Protein AF-A0A8H5G7F9-F1 (afdb_monomer_lite)

Radius of gyration: 15.49 Å; chains: 1; bounding box: 36×40×37 Å

Structure (mmCIF, N/CA/C/O backbone):
data_AF-A0A8H5G7F9-F1
#
_entry.id   AF-A0A8H5G7F9-F1
#
loop_
_atom_site.group_PDB
_atom_site.id
_atom_site.type_symbol
_atom_site.label_atom_id
_atom_site.label_alt_id
_atom_site.label_comp_id
_atom_site.label_asym_id
_atom_site.label_entity_id
_atom_site.label_seq_id
_atom_site.pdbx_PDB_ins_code
_atom_site.Cartn_x
_atom_site.Cartn_y
_atom_site.Cartn_z
_atom_site.occupancy
_atom_site.B_iso_or_equiv
_atom_site.auth_seq_id
_atom_site.auth_comp_id
_atom_site.auth_asym_id
_atom_site.auth_atom_id
_atom_site.pdbx_PDB_model_num
ATOM 1 N N . MET A 1 1 ? -5.378 -5.969 -14.565 1.00 44.44 1 MET A N 1
ATOM 2 C CA . MET A 1 1 ? -5.225 -4.541 -14.909 1.00 44.44 1 MET A CA 1
ATOM 3 C C . MET A 1 1 ? -6.393 -3.825 -14.264 1.00 44.44 1 MET A C 1
ATOM 5 O O . MET A 1 1 ? -7.522 -4.264 -14.457 1.00 44.44 1 MET A O 1
ATOM 9 N N . ILE A 1 2 ? -6.127 -2.866 -13.386 1.00 44.19 2 ILE A N 1
ATOM 10 C CA . ILE A 1 2 ? -7.150 -2.043 -12.741 1.00 44.19 2 ILE A CA 1
ATOM 11 C C . ILE A 1 2 ? -6.928 -0.646 -13.282 1.00 44.19 2 ILE A C 1
ATOM 13 O O . ILE A 1 2 ? -5.833 -0.118 -13.145 1.00 44.19 2 ILE A O 1
ATOM 17 N N . LEU A 1 3 ? -7.943 -0.088 -13.929 1.00 32.22 3 LEU A N 1
ATOM 18 C CA . LEU A 1 3 ? -7.871 1.272 -14.441 1.00 32.22 3 LEU A CA 1
ATOM 19 C C . LEU A 1 3 ? -8.458 2.201 -13.372 1.00 32.22 3 LEU A C 1
ATOM 21 O O . LEU A 1 3 ? -9.587 1.945 -12.931 1.00 32.22 3 LEU A O 1
ATOM 25 N N . PRO A 1 4 ? -7.736 3.239 -12.918 1.00 37.16 4 PRO A N 1
ATOM 26 C CA . PRO A 1 4 ? -8.347 4.275 -12.101 1.00 37.16 4 PRO A CA 1
ATOM 27 C C . PRO A 1 4 ? -9.357 5.028 -12.973 1.00 37.16 4 PRO A C 1
ATOM 29 O O . PRO A 1 4 ? -9.014 5.508 -14.046 1.00 37.16 4 PRO A O 1
ATOM 32 N N . VAL A 1 5 ? -10.624 5.096 -12.549 1.00 34.34 5 VAL A N 1
ATOM 33 C CA . VAL A 1 5 ? -11.661 5.737 -13.374 1.00 34.34 5 VAL A CA 1
ATOM 34 C C . VAL A 1 5 ? -11.536 7.260 -13.331 1.00 34.34 5 VAL A C 1
ATOM 36 O O . VAL A 1 5 ? -11.739 7.872 -14.362 1.00 34.34 5 VAL A O 1
ATOM 39 N N . TYR A 1 6 ? -11.123 7.863 -12.211 1.00 34.78 6 TYR A N 1
ATOM 40 C CA . TYR A 1 6 ? -10.629 9.247 -12.122 1.00 34.78 6 TYR A CA 1
ATOM 41 C C . TYR A 1 6 ? -9.841 9.388 -10.808 1.00 34.78 6 TYR A C 1
ATOM 43 O O . TYR A 1 6 ? -10.414 9.212 -9.730 1.00 34.78 6 TYR A O 1
ATOM 51 N N . SER A 1 7 ? -8.538 9.668 -10.868 1.00 38.75 7 SER A N 1
ATOM 52 C CA . SER A 1 7 ? -7.702 9.934 -9.689 1.00 38.75 7 SER A CA 1
ATOM 53 C C . SER A 1 7 ? -7.900 11.376 -9.216 1.00 38.75 7 SER A C 1
ATOM 55 O O . SER A 1 7 ? -7.481 12.309 -9.898 1.00 38.75 7 SER A O 1
ATOM 57 N N . TRP A 1 8 ? -8.523 11.564 -8.051 1.00 43.47 8 TRP A N 1
ATOM 58 C CA . TRP A 1 8 ? -8.637 12.868 -7.395 1.00 43.47 8 TRP A CA 1
ATOM 59 C C . TRP A 1 8 ? -7.799 12.883 -6.120 1.00 43.47 8 TRP A C 1
ATOM 61 O O . TRP A 1 8 ? -7.797 11.919 -5.357 1.00 43.47 8 TRP A O 1
ATOM 71 N N . HIS A 1 9 ? -7.082 13.985 -5.918 1.00 43.00 9 HIS A N 1
ATOM 72 C CA . HIS A 1 9 ? -6.374 14.279 -4.681 1.00 43.00 9 HIS A CA 1
ATOM 73 C C . HIS A 1 9 ? -7.387 14.544 -3.561 1.00 43.00 9 HIS A C 1
ATOM 75 O O . HIS A 1 9 ? -8.369 15.256 -3.784 1.00 43.00 9 HIS A O 1
ATOM 81 N N . ASP A 1 10 ? -7.128 14.049 -2.350 1.00 43.62 10 ASP A N 1
ATOM 82 C CA . ASP A 1 10 ? -7.686 14.713 -1.174 1.00 43.62 10 ASP A CA 1
ATOM 83 C C . ASP A 1 10 ? -7.018 16.095 -1.010 1.00 43.62 10 ASP A C 1
ATOM 85 O O . ASP A 1 10 ? -5.967 16.385 -1.588 1.00 43.62 10 ASP A O 1
ATOM 89 N N . GLU A 1 11 ? -7.599 16.965 -0.189 1.00 36.94 11 GLU A N 1
ATOM 90 C CA . GLU A 1 11 ? -7.030 18.268 0.200 1.00 36.94 11 GLU A CA 1
ATOM 91 C C . GLU A 1 11 ? -5.613 18.179 0.824 1.00 36.94 11 GLU A C 1
ATOM 93 O O . GLU A 1 11 ? -4.958 19.190 1.076 1.00 36.94 11 GLU A O 1
ATOM 98 N N . ASN A 1 12 ?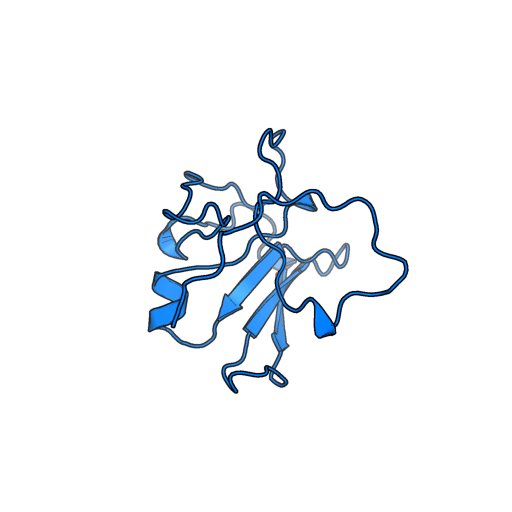 -5.103 16.960 1.037 1.00 39.16 12 ASN A N 1
ATOM 99 C CA . ASN A 1 12 ? -3.798 16.642 1.600 1.00 39.16 12 ASN A CA 1
ATOM 100 C C . ASN A 1 12 ? -2.839 15.950 0.611 1.00 39.16 12 ASN A C 1
ATOM 102 O O . ASN A 1 12 ? -1.713 15.636 1.005 1.00 39.16 12 ASN A O 1
ATOM 106 N N . GLY A 1 13 ? -3.249 15.751 -0.645 1.00 44.00 13 GLY A N 1
ATOM 107 C CA . GLY A 1 13 ? -2.466 15.177 -1.732 1.00 44.00 13 GLY A CA 1
ATOM 108 C C . GLY A 1 13 ? -2.228 13.656 -1.692 1.00 44.00 13 GLY A C 1
ATOM 109 O O . GLY A 1 13 ? -1.410 13.171 -2.475 1.00 44.00 13 GLY A O 1
ATOM 110 N N . GLY A 1 14 ? -2.900 12.879 -0.843 1.00 48.44 14 GLY A N 1
ATOM 111 C CA . GLY A 1 14 ? -2.810 11.414 -0.886 1.00 48.44 14 GLY A CA 1
ATOM 112 C C . GLY A 1 14 ? -3.487 10.824 -2.132 1.00 48.44 14 GLY A C 1
ATOM 113 O O . GLY A 1 14 ? -4.525 11.329 -2.559 1.00 48.44 14 GLY A O 1
ATOM 114 N N . LEU A 1 15 ? -2.943 9.736 -2.709 1.00 57.25 15 LEU A N 1
ATOM 115 C CA . LEU A 1 15 ? -3.735 8.888 -3.615 1.00 57.25 15 LEU A CA 1
ATOM 116 C C . LEU A 1 15 ? -4.660 8.008 -2.792 1.00 57.25 15 LEU A C 1
ATOM 118 O O . LEU A 1 15 ? -4.327 6.894 -2.391 1.00 57.25 15 LEU A O 1
ATOM 122 N N . THR A 1 16 ? -5.831 8.558 -2.538 1.00 57.25 16 THR A N 1
ATOM 123 C CA . THR A 1 16 ? -6.950 7.876 -1.916 1.00 57.25 16 THR A CA 1
ATOM 124 C C . THR A 1 16 ? -8.123 8.005 -2.864 1.00 57.25 16 THR A C 1
ATOM 126 O O . THR A 1 16 ? -8.554 9.114 -3.162 1.00 57.25 16 THR A O 1
ATOM 129 N N . CYS A 1 17 ? -8.637 6.887 -3.356 1.00 66.94 17 CYS A N 1
ATOM 130 C CA . CYS A 1 17 ? -9.887 6.861 -4.107 1.00 66.94 17 CYS A CA 1
ATOM 131 C C . CYS A 1 17 ? -10.919 6.041 -3.337 1.00 66.94 17 CYS A C 1
ATOM 133 O O . CYS A 1 17 ? -10.570 5.214 -2.502 1.00 66.94 17 CYS A O 1
ATOM 135 N N . SER A 1 18 ? -12.201 6.293 -3.559 1.00 72.81 18 SER A N 1
ATOM 136 C CA . SER A 1 18 ? -13.261 5.487 -2.951 1.00 72.81 18 SER A CA 1
ATOM 137 C C . SER A 1 18 ? -13.403 4.146 -3.675 1.00 72.81 18 SER A C 1
ATOM 139 O O . SER A 1 18 ? -13.079 4.034 -4.862 1.00 72.81 18 SER A O 1
ATOM 141 N N . ALA A 1 19 ? -13.930 3.124 -2.992 1.00 73.12 19 ALA A N 1
ATOM 142 C CA . ALA A 1 19 ? -14.176 1.811 -3.601 1.00 73.12 19 ALA A CA 1
ATOM 143 C C . ALA A 1 19 ? -15.058 1.896 -4.865 1.00 73.12 19 ALA A C 1
ATOM 145 O O . ALA A 1 19 ? -14.914 1.094 -5.783 1.00 73.12 19 ALA A O 1
ATOM 146 N N . GLN A 1 20 ? -15.931 2.903 -4.950 1.00 77.38 20 GLN A N 1
ATOM 147 C CA . GLN A 1 20 ? -16.807 3.152 -6.094 1.00 77.38 20 GLN A CA 1
ATOM 148 C C . GLN A 1 20 ? -16.051 3.628 -7.349 1.00 77.38 20 GLN A C 1
ATOM 150 O O . GLN A 1 20 ? -16.584 3.535 -8.452 1.00 77.38 20 GLN A O 1
ATOM 155 N N . GLN A 1 21 ? -14.820 4.125 -7.205 1.00 79.00 21 GLN A N 1
ATOM 156 C CA . GLN A 1 21 ? -13.997 4.645 -8.306 1.00 79.00 21 GLN A CA 1
ATOM 157 C C . GLN A 1 21 ? -13.029 3.606 -8.888 1.00 79.00 21 GLN A C 1
ATOM 159 O O . G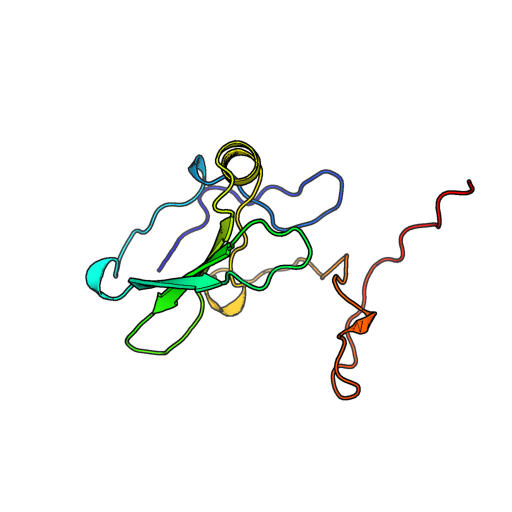LN A 1 21 ? -12.275 3.918 -9.814 1.00 79.00 21 GLN A O 1
ATOM 164 N N . ILE A 1 22 ? -13.040 2.377 -8.366 1.00 81.88 22 ILE A N 1
ATOM 165 C CA . ILE A 1 22 ? -12.210 1.275 -8.848 1.00 81.88 22 ILE A CA 1
ATOM 166 C C . ILE A 1 22 ? -13.076 0.142 -9.375 1.00 81.88 22 ILE A C 1
ATOM 168 O O . ILE A 1 22 ? -14.063 -0.268 -8.771 1.00 81.88 22 ILE A O 1
ATOM 172 N N . ARG A 1 23 ? -12.640 -0.426 -10.500 1.00 86.88 23 ARG A N 1
ATOM 173 C CA . ARG A 1 23 ? -13.197 -1.658 -11.045 1.00 86.88 23 ARG A CA 1
ATOM 174 C C . ARG A 1 23 ? -12.088 -2.554 -11.574 1.00 86.88 23 ARG A C 1
ATOM 176 O O . ARG A 1 23 ? -11.251 -2.125 -12.367 1.00 86.88 23 ARG A O 1
ATOM 183 N N . VAL A 1 24 ? -12.132 -3.830 -11.203 1.00 87.31 24 VAL A N 1
ATOM 184 C CA . VAL A 1 24 ? -11.296 -4.855 -11.832 1.00 87.31 24 VAL A CA 1
ATOM 185 C C . VAL A 1 24 ? -11.823 -5.106 -13.242 1.00 87.31 24 VAL A C 1
ATOM 187 O O . VAL A 1 24 ? -12.937 -5.594 -13.410 1.00 87.31 24 VAL A O 1
ATOM 190 N N . VAL A 1 25 ? -11.041 -4.756 -14.267 1.00 90.88 25 VAL A N 1
ATOM 191 C CA . VAL A 1 25 ? -11.444 -4.977 -15.670 1.00 90.88 25 VAL A CA 1
ATOM 192 C C . VAL A 1 25 ? -11.019 -6.346 -16.199 1.00 90.88 25 VAL A C 1
ATOM 194 O O . VAL A 1 25 ? -11.703 -6.899 -17.055 1.00 90.88 25 VAL A O 1
ATOM 197 N N . LYS A 1 26 ? -9.908 -6.910 -15.701 1.00 90.38 26 LYS A N 1
ATOM 198 C CA . LYS A 1 26 ? -9.390 -8.237 -16.087 1.00 90.38 26 LYS A CA 1
ATOM 199 C C . LYS A 1 26 ? -8.576 -8.876 -14.960 1.00 90.38 26 LYS A C 1
ATOM 201 O O . LYS A 1 26 ? -7.900 -8.161 -14.216 1.00 90.38 26 LYS A O 1
ATOM 206 N N . GLY A 1 27 ? -8.560 -10.212 -14.926 1.00 91.56 27 GLY A N 1
ATOM 207 C CA . GLY A 1 27 ? -7.716 -11.011 -14.026 1.00 91.56 27 GLY A CA 1
ATOM 208 C C . GLY A 1 27 ? -8.290 -11.214 -12.623 1.00 91.56 27 GLY A C 1
ATOM 209 O O . GLY A 1 27 ? -7.529 -11.457 -11.690 1.00 91.56 27 GLY A O 1
ATOM 210 N N . GLN A 1 28 ? -9.614 -11.104 -12.463 1.00 93.75 28 GLN A N 1
ATOM 211 C CA . GLN A 1 28 ? -10.298 -11.343 -11.187 1.00 93.75 28 GLN A CA 1
ATOM 212 C C . GLN A 1 28 ? -10.008 -12.749 -10.637 1.00 93.75 28 GLN A C 1
ATOM 214 O O . GLN A 1 28 ? -9.821 -12.916 -9.438 1.00 93.75 28 GLN A O 1
ATOM 219 N N . ASP A 1 29 ? -9.910 -13.746 -11.516 1.00 95.62 29 ASP A N 1
ATOM 220 C CA . ASP A 1 29 ? -9.580 -15.140 -11.197 1.00 95.62 29 ASP A CA 1
ATOM 221 C C . ASP A 1 29 ? -8.151 -15.321 -10.657 1.00 95.62 29 ASP A C 1
ATOM 223 O O . ASP A 1 29 ? -7.850 -16.314 -9.995 1.00 95.62 29 ASP A O 1
ATOM 227 N N . LYS A 1 30 ? -7.260 -14.360 -10.929 1.00 95.75 30 LYS A N 1
ATOM 228 C CA . LYS A 1 30 ? -5.874 -14.357 -10.446 1.00 95.75 30 LYS A CA 1
ATOM 229 C C . LYS A 1 30 ? -5.689 -13.537 -9.178 1.00 95.75 30 LYS A C 1
ATOM 231 O O . LYS A 1 30 ? -4.602 -13.596 -8.599 1.00 95.75 30 LYS A O 1
ATOM 236 N N . LEU A 1 31 ? -6.704 -12.791 -8.749 1.00 95.25 31 LEU A N 1
ATOM 237 C CA . LEU A 1 31 ? -6.636 -11.946 -7.567 1.00 95.25 31 LEU A CA 1
ATOM 238 C C . LEU A 1 31 ? -7.005 -12.761 -6.325 1.00 95.25 31 LEU A C 1
ATOM 240 O O . LEU A 1 31 ? -8.079 -13.355 -6.251 1.00 95.25 31 LEU A O 1
ATOM 244 N N . LYS A 1 32 ? -6.116 -12.780 -5.332 1.00 97.06 32 LYS A N 1
ATOM 245 C CA . LYS A 1 32 ? -6.413 -13.322 -4.002 1.00 97.06 32 LYS A CA 1
ATOM 246 C C . LYS A 1 32 ? -6.317 -12.239 -2.949 1.00 97.06 32 LYS A C 1
ATOM 248 O O . LYS A 1 32 ? -5.655 -11.225 -3.147 1.00 97.06 32 LYS A O 1
ATOM 253 N N . LEU A 1 33 ? -6.993 -12.491 -1.836 1.00 96.12 33 LEU A N 1
ATOM 254 C CA . LEU A 1 33 ? -7.054 -11.618 -0.678 1.00 96.12 33 LEU A CA 1
ATOM 255 C C . LEU A 1 33 ? -6.283 -12.253 0.477 1.00 96.12 33 LEU A C 1
ATOM 257 O O . LEU A 1 33 ? -6.465 -13.432 0.786 1.00 96.12 33 LEU A O 1
ATOM 261 N N . PHE A 1 34 ? -5.453 -11.451 1.129 1.00 96.75 34 PHE A N 1
ATOM 262 C CA . PHE A 1 34 ? -4.863 -11.742 2.425 1.00 96.75 34 PHE A CA 1
ATOM 263 C C . PHE A 1 34 ? -5.325 -10.684 3.429 1.00 96.75 34 PHE A C 1
ATOM 265 O O . PHE A 1 34 ? -5.247 -9.491 3.145 1.00 96.75 34 PHE A O 1
ATOM 272 N N . ARG A 1 35 ? -5.816 -11.117 4.595 1.00 97.00 35 ARG A N 1
ATOM 273 C CA . ARG A 1 35 ? -6.311 -10.215 5.642 1.00 97.00 35 ARG A CA 1
ATOM 274 C C . ARG A 1 35 ? -5.232 -9.960 6.689 1.00 97.00 35 ARG A C 1
ATOM 276 O O . ARG A 1 35 ? -4.970 -10.813 7.538 1.00 97.00 35 ARG A O 1
ATOM 283 N N . ASP A 1 36 ? -4.661 -8.765 6.652 1.00 95.00 36 ASP A N 1
ATOM 284 C CA . ASP A 1 36 ? -3.703 -8.248 7.622 1.00 95.00 36 ASP A CA 1
ATOM 285 C C . ASP A 1 36 ? -4.440 -7.862 8.918 1.00 95.00 36 ASP A C 1
ATOM 287 O O . ASP A 1 36 ? -5.122 -6.842 8.981 1.00 95.00 36 ASP A O 1
ATOM 291 N N . LYS A 1 37 ? -4.325 -8.689 9.967 1.00 95.25 37 LYS A N 1
ATOM 292 C CA . LYS A 1 37 ? -4.997 -8.464 11.268 1.00 95.25 37 LYS A CA 1
ATOM 293 C C . LYS A 1 37 ? -4.147 -7.693 12.290 1.00 95.25 37 LYS A C 1
ATOM 295 O O . LYS A 1 37 ? -4.676 -7.203 13.278 1.00 95.25 37 LYS A O 1
ATOM 300 N N . GLY A 1 38 ? -2.833 -7.608 12.076 1.00 89.94 38 GLY A N 1
ATOM 301 C CA . GLY A 1 38 ? -1.862 -7.019 13.010 1.00 89.94 38 GLY A CA 1
ATOM 302 C C . GLY A 1 38 ? -1.660 -5.513 12.833 1.00 89.94 38 GLY A C 1
ATOM 303 O O . GLY A 1 38 ? -0.527 -5.054 12.734 1.00 89.94 38 GLY A O 1
ATOM 304 N N . THR A 1 39 ? -2.740 -4.745 12.718 1.00 89.38 39 THR A N 1
ATOM 305 C CA . THR A 1 39 ? -2.697 -3.297 12.454 1.00 89.38 39 THR A CA 1
ATOM 306 C C . THR A 1 39 ? -2.690 -2.481 13.746 1.00 89.38 39 THR A C 1
ATOM 308 O O . THR A 1 39 ? -3.404 -2.829 14.684 1.00 89.38 39 THR A O 1
ATOM 311 N N . ALA A 1 40 ? -1.994 -1.339 13.773 1.00 85.25 40 ALA A N 1
ATOM 312 C CA . ALA A 1 40 ? -1.930 -0.459 14.950 1.00 85.25 40 ALA A CA 1
ATOM 313 C C . ALA A 1 40 ? -3.300 0.086 15.411 1.00 85.25 40 ALA A C 1
ATOM 315 O O . ALA A 1 40 ? -3.490 0.335 16.596 1.00 85.25 40 ALA A O 1
ATOM 316 N N . SER A 1 41 ? -4.261 0.248 14.495 1.00 88.06 41 SER A N 1
ATOM 317 C CA . SER A 1 41 ? -5.628 0.690 14.807 1.00 88.06 41 SER A CA 1
ATOM 318 C C . SER A 1 41 ? -6.548 -0.431 15.309 1.00 88.06 41 SER A C 1
ATOM 320 O O . SER A 1 41 ? -7.681 -0.155 15.688 1.00 88.06 41 SER A O 1
ATOM 322 N N . GLY A 1 42 ? -6.116 -1.696 15.239 1.00 91.56 42 GLY A N 1
ATOM 323 C CA . GLY A 1 42 ? -6.975 -2.871 15.440 1.00 91.56 42 GLY A CA 1
ATOM 324 C C . GLY A 1 42 ? -7.964 -3.163 14.297 1.00 91.56 42 GLY A C 1
ATOM 325 O O . GLY A 1 42 ? -8.628 -4.197 14.324 1.00 91.56 42 GLY A O 1
ATOM 326 N N . VAL A 1 43 ? -8.052 -2.296 13.281 1.00 92.69 43 VAL A N 1
ATOM 327 C CA . VAL A 1 43 ? -8.903 -2.492 12.097 1.00 92.69 43 VAL A CA 1
ATOM 328 C C . VAL A 1 43 ? -8.109 -3.189 10.999 1.00 92.69 43 VAL A C 1
ATOM 330 O O . VAL A 1 43 ? -7.154 -2.623 10.472 1.00 92.69 43 VAL A O 1
ATOM 333 N N . ALA A 1 44 ? -8.538 -4.392 10.619 1.00 95.81 44 ALA A N 1
ATOM 334 C CA . ALA A 1 44 ? -7.841 -5.198 9.626 1.00 95.81 44 ALA A CA 1
ATOM 335 C C . ALA A 1 44 ? -7.819 -4.550 8.227 1.00 95.81 44 ALA A C 1
ATOM 337 O O . ALA A 1 44 ? -8.716 -3.796 7.840 1.00 95.81 44 ALA A O 1
ATOM 338 N N . LEU A 1 45 ? -6.793 -4.902 7.449 1.00 93.81 45 LEU A N 1
ATOM 339 C CA . LEU A 1 45 ? -6.661 -4.519 6.044 1.00 93.81 45 LEU A CA 1
ATOM 340 C C . LEU A 1 45 ? -6.757 -5.752 5.141 1.00 93.81 45 LEU A C 1
ATOM 342 O O . LEU A 1 45 ? -6.138 -6.782 5.399 1.00 93.81 45 LEU A O 1
ATOM 346 N N . ASP A 1 46 ? -7.506 -5.629 4.055 1.00 95.56 46 ASP A N 1
ATOM 347 C CA . ASP A 1 46 ? -7.627 -6.611 2.989 1.00 95.56 46 ASP A CA 1
ATOM 348 C C . ASP A 1 46 ? -6.666 -6.259 1.852 1.00 95.56 46 ASP A C 1
ATOM 350 O O . ASP A 1 46 ? -6.900 -5.358 1.041 1.00 95.56 46 ASP A O 1
ATOM 354 N N . ARG A 1 47 ? -5.559 -6.997 1.793 1.00 95.06 47 ARG A N 1
ATOM 355 C CA . ARG A 1 47 ? -4.536 -6.894 0.756 1.00 95.06 47 ARG A CA 1
ATOM 356 C C . ARG A 1 47 ? -4.874 -7.825 -0.389 1.00 95.06 47 ARG A C 1
ATOM 358 O O . ARG A 1 47 ? -4.866 -9.045 -0.236 1.00 95.06 47 ARG A O 1
ATOM 365 N N . HIS A 1 48 ? -5.100 -7.253 -1.556 1.00 94.81 48 HIS A N 1
ATOM 366 C CA . HIS A 1 48 ? -5.346 -8.009 -2.767 1.00 94.81 48 HIS A CA 1
ATOM 367 C C . HIS A 1 48 ? -4.092 -8.040 -3.636 1.00 94.81 48 HIS A C 1
ATOM 369 O O . HIS A 1 48 ? -3.481 -7.004 -3.921 1.00 94.81 48 HIS A O 1
ATOM 375 N N . PHE A 1 49 ? -3.725 -9.236 -4.080 1.00 95.31 49 PHE A N 1
ATOM 376 C CA . PHE A 1 49 ? -2.496 -9.475 -4.823 1.00 95.31 49 PHE A CA 1
ATOM 377 C C . PHE A 1 49 ? -2.713 -10.466 -5.966 1.00 95.31 49 PHE A C 1
ATOM 379 O O . PHE A 1 49 ? -3.592 -11.332 -5.922 1.00 95.31 49 PHE A O 1
ATOM 386 N N . CYS A 1 50 ? -1.903 -10.326 -7.013 1.00 95.00 50 CYS A N 1
ATOM 387 C CA . CYS A 1 50 ? -1.898 -11.247 -8.141 1.00 95.00 50 CYS A CA 1
ATOM 388 C C . CYS A 1 50 ? -1.181 -12.542 -7.751 1.00 95.00 50 CYS A C 1
ATOM 390 O O . CYS A 1 50 ? -0.016 -12.529 -7.366 1.00 95.00 50 CYS A O 1
ATOM 392 N N . THR A 1 51 ? -1.844 -13.680 -7.912 1.00 96.75 51 THR A N 1
ATOM 393 C CA . THR A 1 51 ? -1.252 -15.001 -7.637 1.00 96.75 51 THR A CA 1
ATOM 394 C C . THR A 1 51 ? -0.213 -15.441 -8.665 1.00 96.75 51 THR A C 1
ATOM 396 O O . THR A 1 51 ? 0.583 -16.324 -8.368 1.00 96.75 51 THR A O 1
ATOM 399 N N . GLY A 1 52 ? -0.205 -14.838 -9.857 1.00 95.62 52 GLY A N 1
ATOM 400 C CA . GLY A 1 52 ? 0.773 -15.146 -10.901 1.00 95.62 52 GLY A CA 1
ATOM 401 C C . GLY A 1 52 ? 2.130 -14.474 -10.687 1.00 95.62 52 GLY A C 1
ATOM 402 O O . GLY A 1 52 ? 3.156 -15.096 -10.930 1.00 95.62 52 GLY A O 1
ATOM 403 N N . CYS A 1 53 ? 2.145 -13.217 -10.229 1.00 92.94 53 CYS A N 1
ATOM 404 C CA . CYS A 1 53 ? 3.376 -12.424 -10.086 1.00 92.94 53 CYS A CA 1
A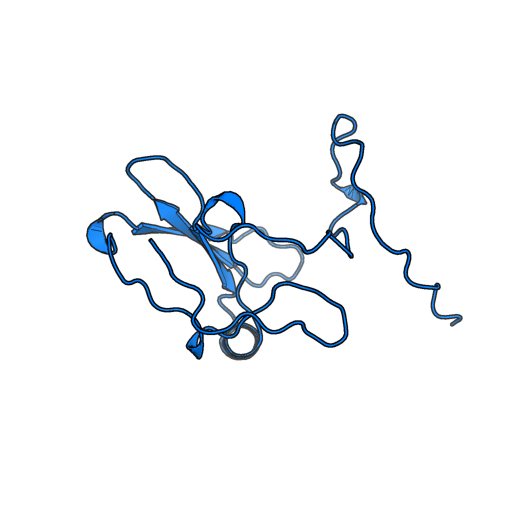TOM 405 C C . CYS A 1 53 ? 3.661 -11.941 -8.656 1.00 92.94 53 CYS A C 1
ATOM 407 O O . CYS A 1 53 ? 4.707 -11.353 -8.408 1.00 92.94 53 CYS A O 1
ATOM 409 N N . GLY A 1 54 ? 2.740 -12.139 -7.711 1.00 92.69 54 GLY A N 1
ATOM 410 C CA . GLY A 1 54 ? 2.883 -11.706 -6.318 1.00 92.69 54 GLY A CA 1
ATOM 411 C C . GLY A 1 54 ? 2.663 -10.208 -6.074 1.00 92.69 54 GLY A C 1
ATOM 412 O O . GLY A 1 54 ? 2.656 -9.778 -4.923 1.00 92.69 54 GLY A O 1
ATOM 413 N N . SER A 1 55 ? 2.466 -9.398 -7.117 1.00 92.06 55 SER A N 1
ATOM 414 C CA . SER A 1 55 ? 2.296 -7.949 -6.978 1.00 92.06 55 SER A CA 1
ATOM 415 C C . SER A 1 55 ? 1.026 -7.596 -6.202 1.00 92.06 55 SER A C 1
ATOM 417 O O . SER A 1 55 ? -0.062 -8.093 -6.513 1.00 92.06 55 SER A O 1
ATOM 419 N N . ASN A 1 56 ? 1.159 -6.692 -5.228 1.00 91.50 56 ASN A N 1
ATOM 420 C CA . ASN A 1 56 ? 0.018 -6.044 -4.583 1.00 91.50 56 ASN A CA 1
ATOM 421 C C . ASN A 1 56 ? -0.679 -5.136 -5.588 1.00 91.50 56 ASN A C 1
ATOM 423 O O . ASN A 1 56 ? -0.010 -4.419 -6.327 1.00 91.50 56 ASN A O 1
ATOM 427 N N . VAL A 1 57 ? -2.006 -5.156 -5.584 1.00 91.06 57 VAL A N 1
ATOM 428 C CA . VAL A 1 57 ? -2.815 -4.355 -6.505 1.00 91.06 57 VAL A CA 1
ATOM 429 C C . VAL A 1 57 ? -3.590 -3.294 -5.732 1.00 91.06 57 VAL A C 1
ATOM 431 O O . VAL A 1 57 ? -3.491 -2.106 -6.032 1.00 91.06 57 VAL A O 1
ATOM 434 N N . LEU A 1 58 ? -4.314 -3.713 -4.693 1.00 90.19 58 LEU A N 1
ATOM 435 C CA . LEU A 1 58 ? -5.122 -2.823 -3.866 1.00 90.19 58 LEU A CA 1
ATOM 436 C C . LEU A 1 58 ? -5.132 -3.274 -2.404 1.00 90.19 58 LEU A C 1
ATOM 438 O O . LEU A 1 58 ? -5.074 -4.468 -2.103 1.00 90.19 58 LEU A O 1
ATOM 442 N N . LEU A 1 59 ? -5.193 -2.299 -1.505 1.00 90.81 59 LEU A N 1
ATOM 443 C CA . LEU A 1 59 ? -5.415 -2.484 -0.078 1.00 90.81 59 LEU A CA 1
ATOM 444 C C . LEU A 1 59 ? -6.700 -1.755 0.310 1.00 90.81 59 LEU A C 1
ATOM 446 O O . LEU A 1 59 ? -6.868 -0.569 0.022 1.00 90.81 59 LEU A O 1
ATOM 450 N N . GLU A 1 60 ? -7.580 -2.463 1.003 1.00 92.00 60 GLU A N 1
ATOM 451 C CA . GLU A 1 60 ? -8.834 -1.925 1.522 1.00 92.00 60 GLU A CA 1
ATOM 452 C C . GLU A 1 60 ? -8.904 -2.133 3.030 1.00 92.00 60 GLU A C 1
ATOM 454 O O . GLU A 1 60 ? -8.354 -3.086 3.567 1.00 92.00 60 GLU A O 1
ATOM 459 N N . THR A 1 61 ? -9.597 -1.249 3.730 1.00 92.06 61 THR A N 1
ATOM 460 C CA . THR A 1 61 ? -9.931 -1.461 5.140 1.00 92.06 61 THR A CA 1
ATOM 461 C C . THR A 1 61 ? -11.172 -2.336 5.274 1.00 92.06 61 THR A C 1
ATOM 463 O O . THR A 1 61 ? -12.092 -2.250 4.458 1.00 92.06 61 THR A O 1
ATOM 466 N N . THR A 1 62 ? -11.217 -3.172 6.315 1.00 93.62 62 THR A N 1
ATOM 467 C CA . THR A 1 62 ? -12.423 -3.946 6.642 1.00 93.62 62 THR A CA 1
ATOM 468 C C . THR A 1 62 ? -13.517 -3.097 7.291 1.00 93.62 62 THR A C 1
ATOM 470 O O . THR A 1 62 ? -14.643 -3.570 7.417 1.00 93.62 62 THR A O 1
ATOM 473 N N . ASP A 1 63 ? -13.208 -1.865 7.710 1.00 93.12 63 ASP A N 1
ATOM 474 C CA . ASP A 1 63 ? -14.199 -0.893 8.181 1.00 93.12 63 ASP A CA 1
ATOM 475 C C . ASP A 1 63 ? -15.025 -0.361 6.989 1.00 93.12 63 ASP A C 1
ATOM 477 O O . ASP A 1 63 ? -14.470 0.303 6.105 1.00 93.12 63 ASP A O 1
ATOM 481 N N . PRO A 1 64 ? -16.348 -0.613 6.942 1.00 90.62 64 PRO A N 1
ATOM 482 C CA . PRO A 1 64 ? -17.187 -0.204 5.818 1.00 90.62 64 PRO A CA 1
ATOM 483 C C . PRO A 1 64 ? -17.248 1.312 5.596 1.00 90.62 64 PRO A C 1
ATOM 485 O O . PRO A 1 64 ? -17.354 1.755 4.452 1.00 90.62 64 PRO A O 1
ATOM 488 N N . GLU A 1 65 ? -17.181 2.116 6.659 1.00 90.44 65 GLU A N 1
ATOM 489 C CA . GLU A 1 65 ? -17.282 3.574 6.568 1.00 90.44 65 GLU A CA 1
ATOM 490 C C . GLU A 1 65 ? -15.973 4.195 6.093 1.00 90.44 65 GLU A C 1
ATOM 492 O O . GLU A 1 65 ? -15.981 5.132 5.292 1.00 90.44 65 GLU A O 1
ATOM 497 N N . LEU A 1 66 ? -14.835 3.647 6.520 1.00 85.88 66 LEU A N 1
ATOM 498 C CA . LEU A 1 66 ? -13.534 4.068 6.003 1.00 85.88 66 LEU A CA 1
ATOM 499 C C . LEU A 1 66 ? -13.319 3.601 4.557 1.00 85.88 66 LEU A C 1
ATOM 501 O O . LEU A 1 66 ? -12.776 4.358 3.754 1.00 85.88 66 LEU A O 1
ATOM 505 N N . ARG A 1 67 ? -13.819 2.417 4.183 1.00 86.44 67 ARG A N 1
ATOM 506 C CA . ARG A 1 67 ? -13.715 1.886 2.812 1.00 86.44 67 ARG A CA 1
ATOM 507 C C . ARG A 1 67 ? -14.451 2.742 1.778 1.00 86.44 67 ARG A C 1
ATOM 509 O O . ARG A 1 67 ? -14.011 2.847 0.634 1.00 86.44 67 ARG A O 1
ATOM 516 N N . LYS A 1 68 ? -15.552 3.391 2.170 1.00 85.00 68 LYS A N 1
ATOM 517 C CA . LYS A 1 68 ? -16.243 4.384 1.325 1.00 85.00 68 LYS A CA 1
ATOM 518 C C . LYS A 1 68 ? -15.397 5.638 1.082 1.00 85.00 68 LYS A C 1
ATOM 520 O O . LYS A 1 68 ? -15.617 6.323 0.092 1.00 85.00 68 LYS A O 1
ATOM 525 N N . LYS A 1 69 ? -14.459 5.951 1.981 1.00 83.38 69 LYS A N 1
ATOM 526 C CA . LYS A 1 69 ? -13.643 7.172 1.929 1.00 83.38 69 LYS A CA 1
ATOM 527 C C . LYS A 1 69 ? -12.332 6.960 1.188 1.00 83.38 69 LYS A C 1
ATOM 529 O O . LYS A 1 69 ? -11.950 7.815 0.399 1.00 83.38 69 LYS A O 1
ATOM 534 N N . PHE A 1 70 ? -11.644 5.849 1.439 1.00 81.31 70 PHE A N 1
ATOM 535 C CA . PHE A 1 70 ? -10.370 5.576 0.788 1.00 81.31 70 PHE A CA 1
ATOM 536 C C . PHE A 1 70 ? -10.086 4.083 0.605 1.00 81.31 70 PHE A C 1
ATOM 538 O O . PHE A 1 70 ? -10.397 3.242 1.448 1.00 81.31 70 PHE A O 1
ATOM 545 N N . ILE A 1 71 ? -9.393 3.798 -0.489 1.00 87.12 71 ILE A N 1
ATOM 546 C CA . ILE A 1 71 ? -8.657 2.577 -0.791 1.00 87.12 71 ILE A CA 1
ATOM 547 C C . ILE A 1 71 ? -7.253 2.979 -1.241 1.00 87.12 71 ILE A C 1
ATOM 549 O O . ILE A 1 71 ? -7.024 4.102 -1.700 1.00 87.12 71 ILE A O 1
ATOM 553 N N . ILE A 1 72 ? -6.306 2.062 -1.096 1.00 86.88 72 ILE A N 1
ATOM 554 C CA . ILE A 1 72 ? -4.903 2.291 -1.432 1.00 86.88 72 ILE A CA 1
ATOM 555 C C . ILE A 1 72 ? -4.581 1.478 -2.681 1.00 86.88 72 ILE A C 1
ATOM 557 O O . ILE A 1 72 ? -4.784 0.264 -2.700 1.00 86.88 72 ILE A O 1
ATOM 561 N N . VAL A 1 73 ? -4.045 2.137 -3.707 1.00 86.56 73 VAL A N 1
ATOM 562 C CA . VAL A 1 73 ? -3.631 1.500 -4.965 1.00 86.56 73 VAL A CA 1
ATOM 563 C C . VAL A 1 73 ? -2.112 1.438 -5.034 1.00 86.56 73 VAL A C 1
ATOM 565 O O . VAL A 1 73 ? -1.426 2.420 -4.750 1.00 86.56 73 VAL A O 1
ATOM 568 N N . ALA A 1 74 ? -1.571 0.281 -5.413 1.00 86.88 74 ALA A N 1
ATOM 569 C CA . ALA A 1 74 ? -0.134 0.125 -5.594 1.00 86.88 74 ALA A CA 1
ATOM 570 C C . ALA A 1 74 ? 0.317 0.773 -6.913 1.00 86.88 74 ALA A C 1
ATOM 572 O O . ALA A 1 74 ? -0.081 0.345 -7.994 1.00 86.88 74 ALA A O 1
ATOM 573 N N . LEU A 1 75 ? 1.191 1.776 -6.840 1.00 81.25 75 LEU A N 1
ATOM 574 C CA . LEU A 1 75 ? 1.550 2.603 -8.003 1.00 81.25 75 LEU A CA 1
ATOM 575 C C . LEU A 1 75 ? 2.282 1.869 -9.110 1.00 81.25 75 LEU A C 1
ATOM 577 O O . LEU A 1 75 ? 2.050 2.162 -10.274 1.00 81.25 75 LEU A O 1
ATOM 581 N N . GLY A 1 76 ? 3.073 0.852 -8.769 1.00 80.94 76 GLY A N 1
ATOM 582 C CA . GLY A 1 76 ? 3.711 -0.012 -9.766 1.00 80.94 76 GLY A CA 1
ATOM 583 C C . GLY A 1 76 ? 2.729 -0.843 -10.605 1.00 80.94 76 GLY A C 1
ATOM 584 O O . GLY A 1 76 ? 3.173 -1.635 -11.426 1.00 80.94 76 GLY A O 1
ATOM 585 N N . THR A 1 77 ? 1.417 -0.718 -10.372 1.00 81.81 77 THR A N 1
ATOM 586 C CA . THR A 1 77 ? 0.361 -1.398 -11.139 1.00 81.81 77 THR A CA 1
ATOM 587 C C . THR A 1 77 ? -0.475 -0.457 -12.009 1.00 81.81 77 THR A C 1
ATOM 589 O O . THR A 1 77 ? -1.435 -0.914 -12.628 1.00 81.81 77 THR A O 1
ATOM 592 N N . LEU A 1 78 ? -0.128 0.835 -12.050 1.00 82.88 78 LEU A N 1
ATOM 593 C CA . LEU A 1 78 ? -0.746 1.821 -12.933 1.00 82.88 78 LEU A CA 1
ATOM 594 C C . LEU A 1 78 ? 0.015 1.874 -14.262 1.00 82.88 78 LEU A C 1
ATOM 596 O O . LEU A 1 78 ? 1.242 1.921 -14.264 1.00 82.88 78 LEU A O 1
ATOM 600 N N . ASP A 1 79 ? -0.719 1.872 -15.374 1.00 83.50 79 ASP A N 1
ATOM 601 C CA . ASP A 1 79 ? -0.132 1.919 -16.722 1.00 83.50 79 ASP A CA 1
ATOM 602 C C . ASP A 1 79 ? 0.252 3.347 -17.149 1.00 83.50 79 ASP A C 1
ATOM 604 O O . ASP A 1 79 ? 1.103 3.541 -18.014 1.00 83.50 79 ASP A O 1
ATOM 608 N N . GLU A 1 80 ? -0.395 4.354 -16.564 1.00 80.88 80 GLU A N 1
ATOM 609 C CA . GLU A 1 80 ? -0.179 5.760 -16.892 1.00 80.88 80 GLU A CA 1
ATOM 610 C C . GLU A 1 80 ? 1.089 6.310 -16.219 1.00 80.88 80 GLU A C 1
ATOM 612 O O . GLU A 1 80 ? 1.396 6.001 -15.064 1.00 80.88 80 GLU A O 1
ATOM 617 N N . GLU A 1 81 ? 1.813 7.176 -16.931 1.00 76.00 81 GLU A N 1
ATOM 618 C CA . GLU A 1 81 ? 2.963 7.881 -16.371 1.00 76.00 81 GLU A CA 1
ATOM 619 C C . GLU A 1 81 ? 2.485 8.928 -15.357 1.00 76.00 81 GLU A C 1
ATOM 621 O O . GLU A 1 81 ? 1.770 9.880 -15.670 1.00 76.00 81 GLU A O 1
ATOM 626 N N . MET A 1 82 ? 2.855 8.721 -14.098 1.00 73.69 82 MET A N 1
ATOM 627 C CA . MET A 1 82 ? 2.414 9.554 -12.989 1.00 73.69 82 MET A CA 1
ATOM 628 C C . MET A 1 82 ? 3.390 10.722 -12.788 1.00 73.69 82 MET A C 1
ATOM 630 O O . MET A 1 82 ? 4.528 10.522 -12.374 1.00 73.69 82 MET A O 1
ATOM 634 N N . HIS A 1 83 ? 2.946 11.959 -13.022 1.00 75.00 83 HIS A N 1
ATOM 635 C CA . HIS A 1 83 ? 3.780 13.161 -12.828 1.00 75.00 83 HIS A CA 1
ATOM 636 C C . HIS A 1 83 ? 3.821 13.687 -11.383 1.00 75.00 83 HIS A C 1
ATOM 638 O O . HIS A 1 83 ? 4.464 14.698 -11.092 1.00 75.00 83 HIS A O 1
ATOM 644 N N . TRP A 1 84 ? 3.090 13.059 -10.469 1.00 74.00 84 TRP A N 1
ATOM 645 C CA . TRP A 1 84 ? 2.926 13.546 -9.106 1.00 74.00 84 TRP A CA 1
ATOM 646 C C . TRP A 1 84 ? 3.976 12.954 -8.165 1.00 74.00 84 TRP A C 1
ATOM 648 O O . TRP A 1 84 ? 4.323 11.777 -8.221 1.00 74.00 84 TRP A O 1
ATOM 658 N N . LEU A 1 85 ? 4.480 13.805 -7.270 1.00 75.00 85 LEU A N 1
ATOM 659 C CA . LEU A 1 85 ? 5.490 13.442 -6.281 1.00 75.00 85 LEU A CA 1
ATOM 660 C C . LEU A 1 85 ? 4.836 13.059 -4.946 1.00 75.00 85 LEU A C 1
ATOM 662 O O . LEU A 1 85 ? 3.826 13.667 -4.568 1.00 75.00 85 LEU A O 1
ATOM 666 N N . PRO A 1 86 ? 5.428 12.122 -4.181 1.00 76.81 86 PRO A N 1
ATOM 667 C CA . PRO A 1 86 ? 5.015 11.861 -2.808 1.00 76.81 86 PRO A CA 1
ATOM 668 C C . PRO A 1 86 ? 5.029 13.150 -1.978 1.00 76.81 86 PRO A C 1
ATOM 670 O O . PRO A 1 86 ? 6.007 13.890 -1.956 1.00 76.81 86 PRO A O 1
ATOM 673 N N . ASN A 1 87 ? 3.947 13.431 -1.259 1.00 75.31 87 ASN A N 1
ATOM 674 C CA . ASN A 1 87 ? 3.849 14.606 -0.381 1.00 75.31 87 ASN A CA 1
ATOM 675 C C . ASN A 1 87 ? 3.764 14.243 1.105 1.00 75.31 87 ASN A C 1
ATOM 677 O O . ASN A 1 87 ? 3.818 15.138 1.945 1.00 75.31 87 ASN A O 1
ATOM 681 N N . LYS A 1 88 ? 3.662 12.952 1.435 1.00 74.81 88 LYS A N 1
ATOM 682 C CA . LYS A 1 88 ? 3.559 12.460 2.805 1.00 74.81 88 LYS A CA 1
ATOM 683 C C . LYS A 1 88 ? 4.250 11.109 2.941 1.00 74.81 88 LYS A C 1
ATOM 685 O O . LYS A 1 88 ? 4.096 10.241 2.088 1.00 74.81 88 LYS A O 1
ATOM 690 N N . GLU A 1 89 ? 4.953 10.929 4.052 1.00 80.38 89 GLU A N 1
ATOM 691 C 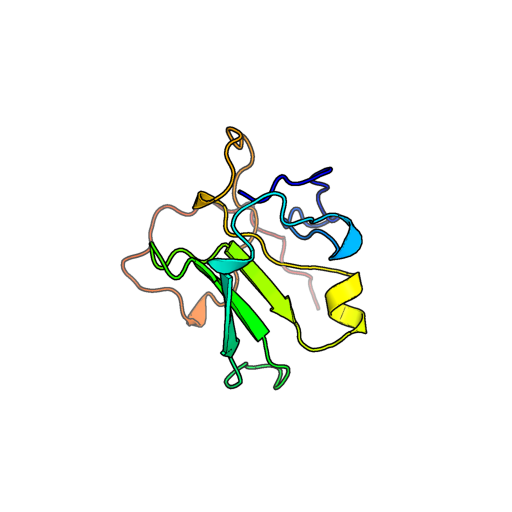CA . GLU A 1 89 ? 5.427 9.629 4.526 1.00 80.38 89 GLU A CA 1
ATOM 692 C C . GLU A 1 89 ? 4.597 9.213 5.750 1.00 80.38 89 GLU A C 1
ATOM 694 O O . GLU A 1 89 ? 4.251 10.042 6.597 1.00 80.38 89 GLU A O 1
ATOM 699 N N . LEU A 1 90 ? 4.245 7.930 5.826 1.00 79.94 90 LEU A N 1
ATOM 700 C CA . LEU A 1 90 ? 3.533 7.322 6.952 1.00 79.94 90 LEU A CA 1
ATOM 701 C C . LEU A 1 90 ? 4.450 6.297 7.629 1.00 79.94 90 LEU A C 1
ATOM 703 O O . LEU A 1 90 ? 5.257 5.669 6.949 1.00 79.94 90 LEU A O 1
ATOM 707 N N . PHE A 1 91 ? 4.297 6.120 8.945 1.00 81.56 91 PHE A N 1
ATOM 708 C CA . PHE A 1 91 ? 5.075 5.170 9.757 1.00 81.56 91 PHE A CA 1
ATOM 709 C C . PHE A 1 91 ? 6.597 5.389 9.669 1.00 81.56 91 PHE A C 1
ATOM 711 O O . PHE A 1 91 ? 7.370 4.457 9.439 1.00 81.56 91 PHE A O 1
ATOM 718 N N . LEU A 1 92 ? 7.042 6.641 9.835 1.00 83.56 92 LEU A N 1
ATOM 719 C CA . LEU A 1 92 ? 8.463 7.016 9.783 1.00 83.56 92 LEU A CA 1
ATOM 720 C C . LEU A 1 92 ? 9.308 6.276 10.828 1.00 83.56 92 LEU A C 1
ATOM 722 O O . LEU A 1 92 ? 10.473 5.982 10.581 1.00 83.56 92 LEU A O 1
ATOM 726 N N . GLU A 1 93 ? 8.719 5.926 11.967 1.00 82.25 93 GLU A N 1
ATOM 727 C CA . GLU A 1 93 ? 9.333 5.105 13.009 1.00 82.25 93 GLU A CA 1
ATOM 728 C C . GLU A 1 93 ? 9.671 3.681 12.537 1.00 82.25 93 GLU A C 1
ATOM 730 O O . GLU A 1 93 ? 10.541 3.030 13.109 1.00 82.25 93 GLU A O 1
ATOM 735 N N . GLN A 1 94 ? 9.023 3.208 11.468 1.00 84.44 94 GLN A N 1
ATOM 736 C CA . GLN A 1 94 ? 9.283 1.914 10.831 1.00 84.44 94 GLN A CA 1
ATOM 737 C C . GLN A 1 94 ? 10.135 2.042 9.557 1.00 84.44 94 GLN A C 1
ATOM 739 O O . GLN A 1 94 ? 10.395 1.040 8.879 1.00 84.44 94 GLN A O 1
ATOM 744 N N . LYS A 1 95 ? 10.582 3.259 9.212 1.00 86.25 95 LYS A N 1
ATOM 745 C CA . LYS A 1 95 ? 11.397 3.511 8.022 1.00 86.25 95 LYS A CA 1
ATOM 746 C C . LYS A 1 95 ? 12.706 2.739 8.123 1.00 86.25 95 LYS A C 1
ATOM 748 O O . LYS A 1 95 ? 13.480 2.882 9.068 1.00 86.25 95 LYS A O 1
ATOM 753 N N . ARG A 1 96 ? 12.973 1.908 7.117 1.00 88.44 96 ARG A N 1
ATOM 754 C CA . ARG A 1 96 ? 14.241 1.183 7.033 1.00 88.44 96 ARG A CA 1
ATOM 755 C C . ARG A 1 96 ? 15.365 2.169 6.722 1.00 88.44 96 ARG A C 1
ATOM 757 O O . ARG A 1 96 ? 15.212 3.016 5.850 1.00 88.44 96 ARG A O 1
ATOM 764 N N . HIS A 1 97 ? 16.505 2.018 7.393 1.00 88.25 97 HIS A N 1
ATOM 765 C CA . HIS A 1 97 ? 17.659 2.920 7.258 1.00 88.25 97 HIS A CA 1
ATOM 766 C C . HIS A 1 97 ? 18.213 3.012 5.825 1.00 88.25 97 HIS A C 1
ATOM 768 O O . HIS A 1 97 ? 18.823 4.013 5.469 1.00 88.25 97 HIS A O 1
ATOM 774 N N . TRP A 1 98 ? 17.994 1.985 5.001 1.00 90.75 98 TRP A N 1
ATOM 775 C CA . TRP A 1 98 ? 18.416 1.959 3.600 1.00 90.75 98 TRP A CA 1
ATOM 776 C C . TRP A 1 98 ? 17.440 2.667 2.644 1.00 90.75 98 TRP A C 1
ATOM 778 O O . TRP A 1 98 ? 17.768 2.852 1.477 1.00 90.75 98 TRP A O 1
ATOM 788 N N . VAL A 1 99 ? 16.254 3.083 3.106 1.00 86.38 99 VAL A N 1
ATOM 789 C CA . VAL A 1 99 ? 15.303 3.867 2.303 1.00 86.38 99 VAL A CA 1
ATOM 790 C C . VAL A 1 99 ? 15.688 5.344 2.380 1.00 86.38 99 VAL A C 1
ATOM 792 O O . VAL A 1 99 ? 15.433 6.019 3.380 1.00 86.38 99 VAL A O 1
ATOM 795 N N . THR A 1 100 ? 16.287 5.854 1.307 1.00 84.25 100 THR A N 1
ATOM 796 C CA . THR A 1 100 ? 16.758 7.242 1.175 1.00 84.25 100 THR A CA 1
ATOM 797 C C . THR A 1 100 ? 16.113 7.930 -0.038 1.00 84.25 100 THR A C 1
ATOM 799 O O . THR A 1 100 ? 15.427 7.288 -0.829 1.00 84.25 100 THR A O 1
ATOM 802 N N . GLY A 1 101 ? 16.269 9.253 -0.169 1.00 81.19 101 GLY A N 1
ATOM 803 C CA . GLY A 1 101 ? 15.860 9.989 -1.381 1.00 81.19 101 GLY A CA 1
ATOM 804 C C . GLY A 1 101 ? 14.355 10.228 -1.571 1.00 81.19 101 GLY A C 1
ATOM 805 O O . GLY A 1 101 ? 13.942 10.671 -2.639 1.00 81.19 101 GLY A O 1
ATOM 806 N N . ILE A 1 102 ? 13.517 9.969 -0.560 1.00 79.88 102 ILE A N 1
ATOM 807 C CA . ILE A 1 102 ? 12.097 10.345 -0.609 1.00 79.88 102 ILE A CA 1
ATOM 808 C C . ILE A 1 102 ? 11.980 11.837 -0.280 1.00 79.88 102 ILE A C 1
ATOM 810 O O . ILE A 1 102 ? 12.223 12.257 0.850 1.00 79.88 102 ILE A O 1
ATOM 814 N N . HIS A 1 103 ? 11.621 12.643 -1.277 1.00 75.94 103 HIS A N 1
ATOM 815 C CA . HIS A 1 103 ? 11.391 14.075 -1.111 1.00 75.94 103 HIS A CA 1
ATOM 816 C C . HIS A 1 103 ? 9.901 14.343 -0.880 1.00 75.94 103 HIS A C 1
ATOM 818 O O . HIS A 1 103 ? 9.115 14.286 -1.819 1.00 75.94 103 HIS A O 1
ATOM 824 N N . THR A 1 104 ? 9.510 14.667 0.355 1.00 70.44 104 THR A N 1
ATOM 825 C CA . THR A 1 104 ? 8.145 15.125 0.676 1.00 70.44 104 THR A CA 1
ATOM 826 C C . THR A 1 104 ? 8.095 16.630 0.916 1.00 70.44 104 THR A C 1
ATOM 828 O O . THR A 1 104 ? 9.013 17.189 1.518 1.00 70.44 104 THR A O 1
ATOM 831 N N . LYS A 1 105 ? 6.990 17.291 0.548 1.00 65.56 105 LYS A N 1
ATOM 832 C CA . LYS A 1 105 ? 6.704 18.658 1.016 1.00 65.56 105 LYS A CA 1
ATOM 833 C C . LYS A 1 105 ? 6.438 18.607 2.526 1.00 65.56 105 LYS A C 1
ATOM 835 O O . LYS A 1 105 ? 5.520 17.913 2.955 1.00 65.56 105 LYS A O 1
ATOM 840 N N . SER A 1 106 ? 7.235 19.297 3.346 1.00 54.47 106 SER A N 1
ATOM 841 C CA . SER A 1 106 ? 7.000 19.296 4.795 1.00 54.47 106 SER A CA 1
ATOM 842 C C . SER A 1 106 ? 5.668 19.986 5.108 1.00 54.47 106 SER A C 1
ATOM 844 O O . SER A 1 106 ? 5.367 21.056 4.574 1.00 54.47 106 SER A O 1
ATOM 846 N N . LYS A 1 107 ? 4.844 19.378 5.970 1.00 55.31 107 LYS A N 1
ATOM 847 C CA . LYS A 1 107 ? 3.718 20.099 6.571 1.00 55.31 107 LYS A CA 1
ATOM 848 C C . LYS A 1 107 ? 4.239 20.925 7.750 1.00 55.31 107 LYS A C 1
ATOM 850 O O . LYS A 1 107 ? 4.995 20.382 8.563 1.00 55.31 107 LYS A O 1
ATOM 855 N N . PRO A 1 108 ? 3.847 22.204 7.885 1.00 51.91 108 PRO A N 1
ATOM 856 C CA . PRO A 1 108 ? 4.162 22.970 9.081 1.00 51.91 108 PRO A CA 1
ATOM 857 C C . PRO A 1 108 ? 3.556 22.269 10.301 1.00 51.91 108 PRO A C 1
ATOM 859 O O . PRO A 1 108 ? 2.418 21.798 10.260 1.00 51.91 108 PRO A O 1
ATOM 862 N N . LYS A 1 109 ? 4.329 22.168 11.388 1.00 43.84 109 LYS A N 1
ATOM 863 C CA . LYS A 1 109 ? 3.820 21.642 12.659 1.00 43.84 109 LYS A CA 1
ATOM 864 C C . LYS A 1 109 ? 2.677 22.548 13.118 1.00 43.84 109 LYS A C 1
ATOM 866 O O . LYS A 1 109 ? 2.894 23.747 13.295 1.00 43.84 109 LYS A O 1
ATOM 871 N N . HIS A 1 110 ? 1.488 21.983 13.323 1.00 45.12 110 HIS A N 1
ATOM 872 C CA . HIS A 1 110 ? 0.440 22.687 14.054 1.00 45.12 110 HIS A CA 1
ATOM 873 C C . HIS A 1 110 ? 0.992 23.019 15.443 1.00 45.12 110 HIS A C 1
ATOM 875 O O . HIS A 1 110 ? 1.464 22.126 16.150 1.00 45.12 110 HIS A O 1
ATOM 881 N N . LYS A 1 111 ? 1.001 24.307 15.802 1.00 38.12 111 LYS A N 1
ATOM 882 C CA . LYS A 1 111 ? 1.234 24.708 17.189 1.00 38.12 111 LYS A CA 1
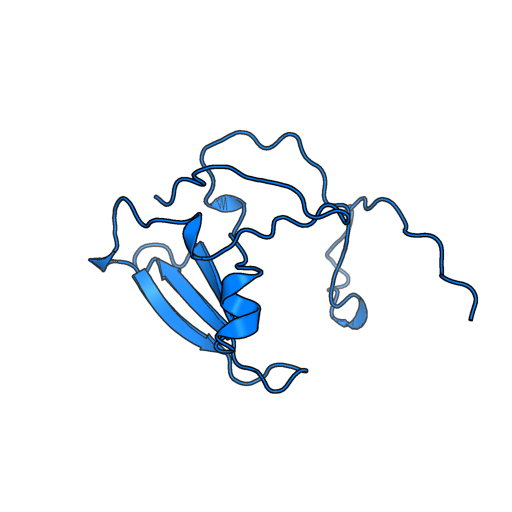ATOM 883 C C . LYS A 1 111 ? 0.011 24.253 17.989 1.00 38.12 111 LYS A C 1
ATOM 885 O O . LYS A 1 111 ? -1.111 24.517 17.556 1.00 38.12 111 LYS A O 1
ATOM 890 N N . LEU A 1 112 ? 0.270 23.502 19.059 1.00 42.66 112 LEU A N 1
ATOM 891 C CA . LEU A 1 112 ? -0.703 23.172 20.101 1.00 42.66 112 LEU A CA 1
ATOM 892 C C . LEU A 1 112 ? -1.178 24.450 20.796 1.00 42.66 112 LEU A C 1
ATOM 894 O O . LEU A 1 112 ? -0.334 25.368 20.935 1.00 42.66 112 LEU A O 1
#

Organism: NCBI:txid201217

Secondary structure (DSSP, 8-state):
-EEES-----TT----B-GGGEEE-S-GGGEEEEEE---TTS--EEEEEETTT--EEEEEES-HHHHTT-BEE-GGG--S---PPP-----GGG--TT------PPPPPPP-

pLDDT: mean 77.72, std 18.78, range [32.22, 97.06]

Foldseek 3Di:
DKAQQDQDADPQRDRWDAPVRIDDPDDPVQKDWDWACPDPVSWIKTWIAGNVPRDTAKIATPPPVVNRGGIDGDPVPYPDDDPDAAADDPPVVPDDPPDDDRDHNDDPDPDD

InterPro domains:
  IPR006913 CENP-V/GFA domain [PF04828] (17-93)
  I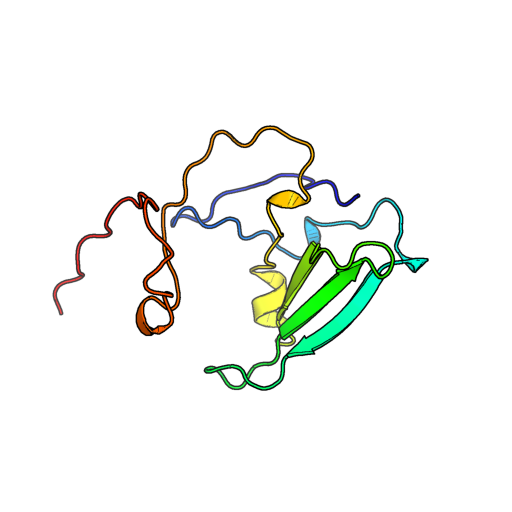PR011057 Mss4-like superfamily [SSF51316] (17-103)

Sequence (112 aa):
MILPVYSWHDENGGLTCSAQQIRVVKGQDKLKLFRDKGTASGVALDRHFCTGCGSNVLLETTDPELRKKFIIVALGTLDEEMHWLPNKELFLEQKRHWVTGIHTKSKPKHKL